Protein AF-A0A957DCJ6-F1 (afdb_monomer_lite)

pLDDT: mean 84.63, std 12.79, range [47.0, 98.0]

Sequence (95 aa):
AQALGNLGDLYAAAKDQTEAARCYSDAAALFAQDGDRDKQSQVLRALSLMRLRQGRFVQAMMHMEESLTVKPHAGFFGGIFRGMLRFVLKLMGAK

Radius of gyration: 13.6 Å; chains: 1; bounding box: 38×24×30 Å

Secondary structure (DSSP, 8-state):
-HHHHHHHHHHHHTT-HHHHHHHHHHHHHHHHHTT-HHHHHHHHHHHHHHHHHTT-HHHHHHHHHHHHHHS----HHHHHHHHHHHHHHHHTT--

Foldseek 3Di:
DVVLLVVLVVCVVVVVLVSSLVSLVVQLVVCVVVVVLVSNLVSLQVNLVSCVVVVVNVSSLVSNVVSCVSPNDPDPCVVVSVVVVVVVCVVVVPD

Structure (mmCIF, N/CA/C/O backbone):
data_AF-A0A957DCJ6-F1
#
_entry.id   AF-A0A957DCJ6-F1
#
loop_
_atom_site.group_PDB
_atom_site.id
_atom_site.type_symbol
_atom_site.label_atom_id
_atom_site.label_alt_id
_atom_site.label_comp_id
_atom_site.label_asym_id
_atom_site.label_entity_id
_atom_site.label_seq_id
_atom_site.pdbx_PDB_ins_code
_atom_site.Cartn_x
_atom_site.Cartn_y
_atom_site.Cartn_z
_atom_site.occupancy
_atom_site.B_iso_or_equiv
_atom_site.auth_seq_id
_atom_site.auth_comp_id
_atom_site.auth_asym_id
_atom_site.auth_atom_id
_atom_site.pdbx_PDB_model_num
ATOM 1 N N . ALA A 1 1 ? -16.973 -2.317 -1.068 1.00 92.00 1 ALA A N 1
ATOM 2 C CA . ALA A 1 1 ? -15.532 -2.437 -0.754 1.00 92.00 1 ALA A CA 1
ATOM 3 C C . ALA A 1 1 ? -14.875 -3.697 -1.345 1.00 92.00 1 ALA A C 1
ATOM 5 O O . ALA A 1 1 ? -13.986 -3.571 -2.175 1.00 92.00 1 ALA A O 1
ATOM 6 N N . GLN A 1 2 ? -15.321 -4.913 -0.993 1.00 94.88 2 GLN A N 1
ATOM 7 C CA . GLN A 1 2 ? -14.680 -6.177 -1.421 1.00 94.88 2 GLN A CA 1
ATOM 8 C C . GLN A 1 2 ? -14.569 -6.364 -2.943 1.00 94.88 2 GLN A C 1
ATOM 10 O O . GLN A 1 2 ? -13.506 -6.724 -3.436 1.00 94.88 2 GLN A O 1
ATOM 15 N N . ALA A 1 3 ? -15.632 -6.058 -3.691 1.00 97.44 3 ALA A N 1
ATOM 16 C CA . ALA A 1 3 ? -15.617 -6.158 -5.151 1.00 97.44 3 ALA A CA 1
ATOM 17 C C . ALA A 1 3 ? -14.546 -5.261 -5.801 1.00 97.44 3 ALA A C 1
ATOM 19 O O . ALA A 1 3 ? -13.903 -5.681 -6.755 1.00 97.44 3 ALA A O 1
ATOM 20 N N . LEU A 1 4 ? -14.309 -4.065 -5.250 1.00 96.75 4 LEU A N 1
ATOM 21 C CA . LEU A 1 4 ? -13.253 -3.163 -5.718 1.00 96.75 4 LEU A CA 1
ATOM 22 C C . LEU A 1 4 ? -11.860 -3.712 -5.402 1.00 96.75 4 LEU A C 1
ATOM 24 O O . LEU A 1 4 ? -10.979 -3.628 -6.246 1.00 96.75 4 LEU A O 1
ATOM 28 N N . GLY A 1 5 ? -11.667 -4.338 -4.236 1.00 94.44 5 GLY A N 1
ATOM 29 C CA . GLY A 1 5 ? -10.412 -5.031 -3.922 1.00 94.44 5 GLY A CA 1
ATOM 30 C C . GLY A 1 5 ? -10.094 -6.124 -4.947 1.00 94.44 5 GLY A C 1
ATOM 31 O O . GLY A 1 5 ? -9.013 -6.128 -5.529 1.00 94.44 5 GLY A O 1
ATOM 32 N N . ASN A 1 6 ? -11.080 -6.972 -5.251 1.00 96.56 6 ASN A N 1
ATOM 33 C CA . ASN A 1 6 ? -10.934 -8.037 -6.247 1.00 96.56 6 ASN A CA 1
ATOM 34 C C . ASN A 1 6 ? -10.701 -7.480 -7.661 1.00 96.56 6 ASN A C 1
ATOM 36 O O . ASN A 1 6 ? -9.901 -8.018 -8.420 1.00 96.56 6 ASN A O 1
ATOM 40 N N . LEU A 1 7 ? -11.386 -6.393 -8.026 1.00 97.00 7 LEU A N 1
ATOM 41 C CA . LEU A 1 7 ? -11.171 -5.720 -9.306 1.00 97.00 7 LEU A CA 1
ATOM 42 C C . LEU A 1 7 ? -9.754 -5.130 -9.395 1.00 97.00 7 LEU A C 1
ATOM 44 O O . LEU A 1 7 ? -9.112 -5.228 -10.438 1.00 97.00 7 LEU A O 1
ATOM 48 N N . GLY A 1 8 ? -9.236 -4.601 -8.284 1.00 95.31 8 GLY A N 1
ATOM 49 C CA . GLY A 1 8 ? -7.846 -4.173 -8.164 1.00 95.31 8 GLY A CA 1
ATOM 50 C C . GLY A 1 8 ? -6.858 -5.309 -8.429 1.00 95.31 8 GLY A C 1
ATOM 51 O O . GLY A 1 8 ? -5.910 -5.115 -9.189 1.00 95.31 8 GLY A O 1
ATOM 52 N N . ASP A 1 9 ? -7.115 -6.507 -7.894 1.00 94.62 9 ASP A N 1
ATOM 53 C CA . ASP A 1 9 ? -6.295 -7.698 -8.161 1.00 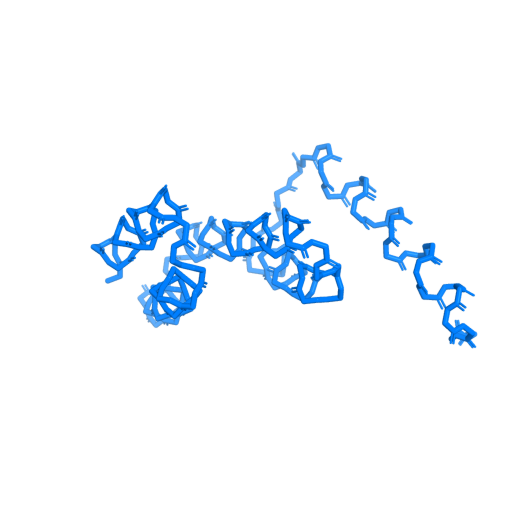94.62 9 ASP A CA 1
ATOM 54 C C . ASP A 1 9 ? -6.312 -8.090 -9.646 1.00 94.62 9 ASP A C 1
ATOM 56 O O . ASP A 1 9 ? -5.266 -8.418 -10.215 1.00 94.62 9 ASP A O 1
ATOM 60 N N . LEU A 1 10 ? -7.477 -8.010 -10.296 1.00 96.94 10 LEU A N 1
ATOM 61 C CA . LEU A 1 10 ? -7.613 -8.287 -11.728 1.00 96.94 10 LEU A CA 1
ATOM 62 C C . LEU A 1 10 ? -6.826 -7.283 -12.577 1.00 96.94 10 LEU A C 1
ATOM 64 O O . LEU A 1 10 ? -6.062 -7.692 -13.454 1.00 96.94 10 LEU A O 1
ATOM 68 N N . TYR A 1 11 ? -6.948 -5.984 -12.297 1.00 96.31 11 TYR A N 1
ATOM 69 C CA . TYR A 1 11 ? -6.167 -4.960 -12.994 1.00 96.31 11 TYR A CA 1
ATOM 70 C C . TYR A 1 11 ? -4.663 -5.110 -12.738 1.00 96.31 11 TYR A C 1
ATOM 72 O O . TYR A 1 11 ? -3.861 -5.005 -13.669 1.00 96.31 11 TYR A O 1
ATOM 80 N N . ALA A 1 12 ? -4.264 -5.452 -11.509 1.00 91.50 12 ALA A N 1
ATOM 81 C CA . ALA A 1 12 ? -2.868 -5.713 -11.175 1.00 91.50 12 ALA A CA 1
ATOM 82 C C . ALA A 1 12 ? -2.312 -6.909 -11.967 1.00 91.50 12 ALA A C 1
ATOM 84 O O . ALA A 1 12 ? -1.186 -6.841 -12.471 1.00 91.50 12 ALA A O 1
ATOM 85 N N . ALA A 1 13 ? -3.101 -7.976 -12.126 1.00 93.00 13 ALA A N 1
ATOM 86 C CA . ALA A 1 13 ? -2.750 -9.128 -12.955 1.00 93.00 13 ALA A CA 1
ATOM 87 C C . ALA A 1 13 ? -2.661 -8.765 -14.448 1.00 93.00 13 ALA A C 1
ATOM 89 O O . ALA A 1 13 ? -1.744 -9.218 -15.135 1.00 93.00 13 ALA A O 1
ATOM 90 N N . ALA A 1 1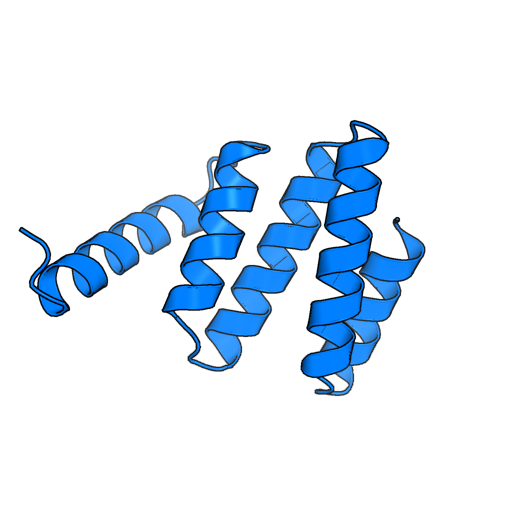4 ? -3.543 -7.882 -14.925 1.00 94.31 14 ALA A N 1
ATOM 91 C CA . ALA A 1 14 ? -3.512 -7.326 -16.279 1.00 94.31 14 ALA A CA 1
ATOM 92 C C . ALA A 1 14 ? -2.371 -6.313 -16.511 1.00 94.31 14 ALA A C 1
ATOM 94 O O . ALA A 1 14 ? -2.206 -5.816 -17.622 1.00 94.31 14 ALA A O 1
ATOM 95 N N . LYS A 1 15 ? -1.565 -6.017 -15.481 1.00 91.44 15 LYS A N 1
ATOM 96 C CA . LYS A 1 15 ? -0.532 -4.968 -15.467 1.00 91.44 15 LYS A CA 1
ATOM 97 C C . LYS A 1 15 ? -1.074 -3.549 -15.684 1.00 91.44 15 LYS A C 1
ATOM 99 O O . LYS A 1 15 ? -0.275 -2.636 -15.895 1.00 91.44 15 LYS A O 1
ATOM 104 N N . ASP A 1 16 ? -2.383 -3.341 -15.546 1.00 93.62 16 ASP A N 1
ATOM 105 C CA . ASP A 1 16 ? -2.973 -2.006 -15.481 1.00 93.62 16 ASP A CA 1
ATOM 106 C C . ASP A 1 16 ? -2.853 -1.465 -14.055 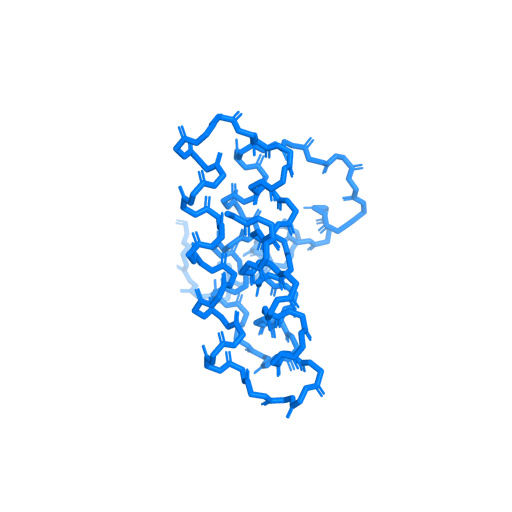1.00 93.62 16 ASP A C 1
ATOM 108 O O . ASP A 1 16 ? -3.689 -1.649 -13.172 1.00 93.62 16 ASP A O 1
ATOM 112 N N . GLN A 1 17 ? -1.721 -0.825 -13.813 1.00 88.62 17 GLN A N 1
ATOM 113 C CA . GLN A 1 17 ? -1.333 -0.368 -12.488 1.00 88.62 17 GLN A CA 1
ATOM 114 C C . GLN A 1 17 ? -2.096 0.868 -12.020 1.00 88.62 17 GLN A C 1
ATOM 116 O O . GLN A 1 17 ? -2.135 1.137 -10.816 1.00 88.62 17 GLN A O 1
ATOM 121 N N . THR A 1 18 ? -2.637 1.644 -12.955 1.00 92.75 18 THR A N 1
ATOM 122 C CA . THR A 1 18 ? -3.374 2.867 -12.642 1.00 92.75 18 THR A CA 1
ATOM 123 C C . THR A 1 18 ? -4.744 2.495 -12.109 1.00 92.75 18 THR A C 1
ATOM 125 O O . THR A 1 18 ? -5.091 2.899 -10.996 1.00 92.75 18 THR A O 1
ATOM 128 N N . GLU A 1 19 ? -5.464 1.640 -12.837 1.00 95.19 19 GLU A N 1
ATOM 129 C CA . GLU A 1 19 ? -6.785 1.185 -12.411 1.00 95.19 19 GLU A CA 1
ATOM 130 C C . GLU A 1 19 ? -6.705 0.269 -11.187 1.00 95.19 19 GLU A C 1
ATOM 132 O O . GLU A 1 19 ? -7.519 0.404 -10.272 1.00 95.19 19 GLU A O 1
ATOM 137 N N . ALA A 1 20 ? -5.665 -0.569 -11.075 1.00 94.94 20 ALA A N 1
ATOM 138 C CA . ALA A 1 20 ? -5.425 -1.348 -9.859 1.00 94.94 20 ALA A CA 1
ATOM 139 C C . ALA A 1 20 ? -5.258 -0.450 -8.625 1.00 94.94 20 ALA A C 1
ATOM 141 O O . ALA A 1 20 ? -5.904 -0.668 -7.599 1.00 94.94 20 ALA A O 1
ATOM 142 N N . ALA A 1 21 ? -4.421 0.590 -8.730 1.00 94.31 21 ALA A N 1
ATOM 143 C CA . ALA A 1 21 ? -4.193 1.518 -7.628 1.00 94.31 21 ALA A CA 1
ATOM 144 C C . ALA A 1 21 ? -5.481 2.223 -7.202 1.00 94.31 21 ALA A C 1
ATOM 146 O O . ALA A 1 21 ? -5.760 2.311 -6.009 1.00 94.31 21 ALA A O 1
ATOM 147 N N . ARG A 1 22 ? -6.267 2.686 -8.178 1.00 96.44 22 ARG A N 1
ATOM 148 C CA . ARG A 1 22 ? -7.550 3.344 -7.939 1.00 96.44 22 ARG A CA 1
ATOM 149 C C . ARG A 1 22 ? -8.528 2.413 -7.227 1.00 96.44 22 ARG A C 1
ATOM 151 O O . ARG A 1 22 ? -9.051 2.776 -6.179 1.00 96.44 22 ARG A O 1
ATOM 158 N N . CYS A 1 23 ? -8.695 1.191 -7.731 1.00 97.81 23 CYS A N 1
ATOM 159 C CA . CYS A 1 23 ? -9.588 0.197 -7.140 1.00 97.81 23 CYS A CA 1
ATOM 160 C C . CYS A 1 23 ? -9.206 -0.140 -5.692 1.00 97.81 23 CYS A C 1
ATOM 162 O O . CYS A 1 23 ? -10.075 -0.207 -4.822 1.00 97.81 23 CYS A O 1
ATOM 164 N N . TYR A 1 24 ? -7.910 -0.307 -5.408 1.00 96.94 24 TYR A N 1
ATOM 165 C CA . TYR A 1 24 ? -7.439 -0.530 -4.042 1.00 96.94 24 TYR A CA 1
ATOM 166 C C . TYR A 1 24 ? -7.650 0.693 -3.140 1.00 96.94 24 TYR A C 1
ATOM 168 O O . TYR A 1 24 ? -8.093 0.531 -2.005 1.00 96.94 24 TYR A O 1
ATOM 176 N N . SER A 1 25 ? -7.376 1.911 -3.612 1.00 96.12 25 SER A N 1
ATOM 177 C CA . SER A 1 25 ? -7.627 3.132 -2.833 1.00 96.12 25 SER A CA 1
ATOM 178 C C . SER A 1 25 ? -9.111 3.298 -2.493 1.00 96.12 25 SER A C 1
ATOM 180 O O . SER A 1 25 ? -9.446 3.529 -1.330 1.00 96.12 25 SER A O 1
ATOM 182 N N . ASP A 1 26 ? -10.000 3.089 -3.465 1.00 97.75 26 ASP A N 1
ATOM 183 C CA . ASP A 1 26 ? -11.449 3.179 -3.262 1.00 97.75 26 ASP A CA 1
ATOM 184 C C . ASP A 1 26 ? -11.944 2.081 -2.303 1.00 97.75 26 ASP A C 1
ATOM 186 O O . ASP A 1 26 ? -12.742 2.336 -1.398 1.00 97.75 26 ASP A O 1
ATOM 190 N N . ALA A 1 27 ? -11.428 0.853 -2.435 1.00 97.75 27 ALA A N 1
ATOM 191 C CA . ALA A 1 27 ? -11.736 -0.235 -1.512 1.00 97.75 27 ALA A CA 1
ATOM 192 C C . ALA A 1 27 ? -11.273 0.071 -0.078 1.00 97.75 27 ALA A C 1
ATOM 194 O O . ALA A 1 27 ? -12.038 -0.157 0.860 1.00 97.75 27 ALA A O 1
ATOM 195 N N . ALA A 1 28 ? -10.061 0.607 0.099 1.00 97.06 28 ALA A N 1
ATOM 196 C CA . ALA A 1 28 ? -9.536 0.992 1.408 1.00 97.06 28 ALA A CA 1
ATOM 197 C C . ALA A 1 28 ? -10.378 2.100 2.059 1.00 97.06 28 ALA A C 1
ATOM 199 O O . ALA A 1 28 ? -10.696 1.998 3.244 1.00 97.06 28 ALA A O 1
ATOM 200 N N . ALA A 1 29 ? -10.793 3.111 1.288 1.00 97.12 29 ALA A N 1
ATOM 201 C CA . ALA A 1 29 ? -11.658 4.185 1.773 1.00 97.12 29 ALA A CA 1
ATOM 202 C C . ALA A 1 29 ? -13.030 3.664 2.229 1.00 97.12 29 ALA A C 1
ATOM 204 O O . ALA A 1 29 ? -13.526 4.082 3.274 1.00 97.12 29 ALA A O 1
ATOM 205 N N . LEU A 1 30 ? -13.625 2.721 1.492 1.00 98.00 30 LEU A N 1
ATOM 206 C CA . LEU A 1 30 ? -14.894 2.106 1.888 1.00 98.00 30 LEU A CA 1
ATOM 207 C C . LEU A 1 30 ? -14.742 1.226 3.132 1.00 98.00 30 LEU A C 1
ATOM 209 O O . LEU A 1 30 ? -15.543 1.341 4.047 1.00 98.00 30 LEU A O 1
ATOM 213 N N . PHE A 1 31 ? -13.690 0.406 3.226 1.00 97.25 31 PHE A N 1
ATOM 214 C CA . PHE A 1 31 ? -13.447 -0.375 4.446 1.00 97.25 31 PHE A CA 1
ATOM 215 C C . PHE A 1 31 ? -13.188 0.509 5.671 1.00 97.25 31 PHE A C 1
ATOM 217 O O . PHE A 1 31 ? -13.572 0.140 6.778 1.00 97.25 31 PHE A O 1
ATOM 224 N N . ALA A 1 32 ? -12.583 1.686 5.484 1.00 95.25 32 ALA A N 1
ATOM 225 C CA . ALA A 1 32 ? -12.442 2.674 6.548 1.00 95.25 32 ALA A CA 1
ATOM 226 C C . ALA A 1 32 ? -13.805 3.210 7.019 1.00 95.25 32 ALA A C 1
ATOM 228 O O . ALA A 1 32 ? -14.018 3.329 8.225 1.00 95.25 32 ALA A O 1
ATOM 229 N N . GLN A 1 33 ? -14.713 3.507 6.082 1.00 96.88 33 GLN A N 1
ATOM 230 C CA . GLN A 1 33 ? -16.081 3.961 6.373 1.00 96.88 33 GLN A CA 1
ATOM 231 C C . GLN A 1 33 ? -16.911 2.869 7.060 1.00 96.88 33 GLN A C 1
ATOM 233 O O . GLN A 1 33 ? -17.618 3.156 8.022 1.00 96.88 33 GLN A O 1
ATOM 238 N N . ASP A 1 34 ? -16.761 1.619 6.619 1.00 95.75 34 ASP A N 1
ATOM 239 C CA . ASP A 1 34 ? -17.456 0.452 7.174 1.00 95.75 34 ASP A CA 1
ATOM 240 C C . ASP A 1 34 ? -16.872 -0.001 8.531 1.00 95.75 34 ASP A C 1
ATOM 242 O O . ASP A 1 34 ? -17.428 -0.876 9.193 1.00 95.75 34 ASP A O 1
ATOM 246 N N . GLY A 1 35 ? -15.729 0.556 8.953 1.00 93.94 35 GLY A N 1
ATOM 247 C CA . GLY A 1 35 ? -15.024 0.170 10.180 1.00 93.94 35 GLY A CA 1
ATOM 248 C C . GLY A 1 35 ? -14.271 -1.167 10.099 1.00 93.94 35 GLY A C 1
ATOM 249 O O . GLY A 1 35 ? -13.710 -1.613 11.101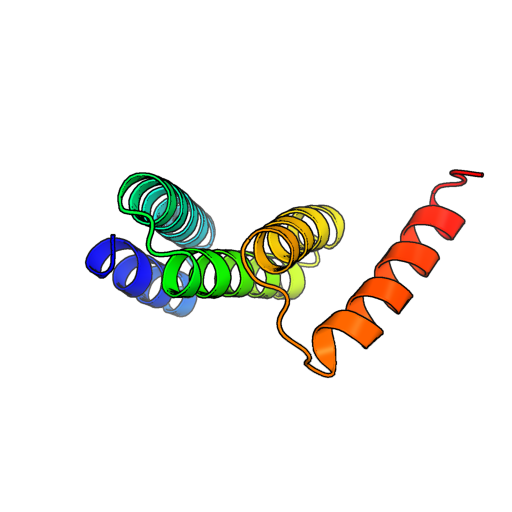 1.00 93.94 35 GLY A O 1
ATOM 250 N N . ASP A 1 36 ? -14.199 -1.797 8.923 1.00 95.38 36 ASP A N 1
ATOM 251 C CA . ASP A 1 36 ? -13.493 -3.062 8.686 1.00 95.38 36 ASP A CA 1
ATOM 252 C C . ASP A 1 36 ? -11.980 -2.823 8.521 1.00 95.38 36 ASP A C 1
ATOM 254 O O . ASP A 1 36 ? -11.410 -2.810 7.424 1.00 95.38 36 ASP A O 1
ATOM 258 N N . ARG A 1 37 ? -11.311 -2.608 9.658 1.00 92.19 37 ARG A N 1
ATOM 259 C CA . ARG A 1 37 ? -9.867 -2.320 9.729 1.00 92.19 37 ARG A CA 1
ATOM 260 C C . ARG A 1 37 ? -9.001 -3.448 9.168 1.00 92.19 37 ARG A C 1
ATOM 262 O O . ARG A 1 37 ? -7.914 -3.191 8.649 1.00 92.19 37 ARG A O 1
ATOM 269 N N . ASP A 1 38 ? -9.480 -4.685 9.229 1.00 92.00 38 ASP A N 1
ATOM 270 C CA . ASP A 1 38 ? -8.753 -5.856 8.745 1.00 92.00 38 ASP A CA 1
ATOM 271 C C . ASP A 1 38 ? -8.629 -5.825 7.228 1.00 92.00 38 ASP A C 1
ATOM 273 O O . ASP A 1 38 ? -7.519 -5.893 6.687 1.00 92.00 38 ASP A O 1
ATOM 277 N N . LYS A 1 39 ? -9.759 -5.657 6.538 1.00 93.69 39 LYS A N 1
ATOM 278 C CA . LYS A 1 39 ? -9.767 -5.567 5.078 1.00 93.69 39 LYS A CA 1
ATOM 279 C C . LYS A 1 39 ? -9.141 -4.264 4.590 1.00 93.69 39 LYS A C 1
ATOM 281 O O . LYS A 1 39 ? -8.412 -4.292 3.598 1.00 93.69 39 LYS A O 1
ATOM 286 N N . GLN A 1 40 ? -9.322 -3.156 5.316 1.00 95.56 40 GLN A N 1
ATOM 287 C CA . GLN A 1 40 ? -8.621 -1.899 5.033 1.00 95.56 40 GLN A CA 1
ATOM 288 C C . GLN A 1 40 ? -7.095 -2.108 5.023 1.00 95.56 40 GLN A C 1
ATOM 290 O O . GLN A 1 40 ? -6.426 -1.784 4.039 1.00 95.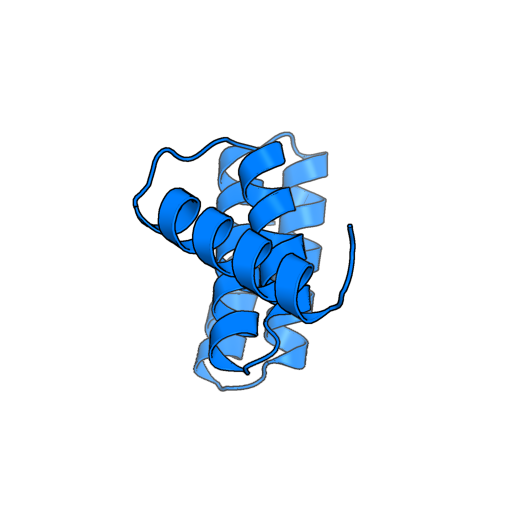56 40 GLN A O 1
ATOM 295 N N . SER A 1 41 ? -6.540 -2.701 6.086 1.00 92.12 41 SER A N 1
ATOM 296 C CA . SER A 1 41 ? -5.099 -2.961 6.210 1.00 92.12 41 SER A CA 1
ATOM 297 C C . SER A 1 41 ? -4.581 -3.887 5.103 1.00 92.12 41 SER A C 1
ATOM 299 O O . SER A 1 41 ? -3.513 -3.630 4.536 1.00 92.12 41 SER A O 1
ATOM 301 N N . GLN A 1 42 ? -5.342 -4.926 4.741 1.00 92.12 42 GLN A N 1
ATOM 302 C CA . GLN A 1 42 ? -4.967 -5.859 3.674 1.00 92.12 42 GLN A CA 1
ATOM 303 C C . GLN A 1 42 ? -4.867 -5.178 2.305 1.00 92.12 42 GLN A C 1
ATOM 305 O O . GLN A 1 42 ? -3.878 -5.383 1.597 1.00 92.12 42 GLN A O 1
ATOM 310 N N . VAL A 1 43 ? -5.847 -4.345 1.952 1.00 94.69 43 VAL A N 1
ATOM 311 C CA . VAL A 1 43 ? -5.866 -3.638 0.664 1.00 94.69 43 VAL A CA 1
ATOM 312 C C . VAL A 1 43 ? -4.746 -2.599 0.576 1.00 94.69 43 VAL A C 1
ATOM 314 O O . VAL A 1 43 ? -4.040 -2.537 -0.430 1.00 94.69 43 VAL A O 1
ATOM 317 N N . LEU A 1 44 ? -4.502 -1.843 1.650 1.00 94.50 44 LEU A N 1
ATOM 318 C CA . LEU A 1 44 ? -3.379 -0.900 1.717 1.00 94.50 44 LEU A CA 1
ATOM 319 C C . LEU A 1 44 ? -2.021 -1.604 1.552 1.00 94.50 44 LEU A C 1
ATOM 321 O O . LEU A 1 44 ? -1.119 -1.101 0.875 1.00 94.50 44 LEU A O 1
ATOM 325 N N . ARG A 1 45 ? -1.885 -2.820 2.096 1.00 90.44 45 ARG A N 1
ATOM 326 C CA . ARG A 1 45 ? -0.689 -3.648 1.895 1.00 90.44 45 ARG A CA 1
ATOM 327 C C . ARG A 1 45 ? -0.544 -4.110 0.443 1.00 90.44 45 ARG A C 1
ATOM 329 O O . ARG A 1 45 ? 0.569 -4.092 -0.082 1.00 90.44 45 ARG A O 1
ATOM 336 N N . ALA A 1 46 ? -1.636 -4.512 -0.208 1.00 90.94 46 ALA A N 1
ATOM 337 C CA . ALA A 1 46 ? -1.623 -4.880 -1.626 1.00 90.94 46 ALA A CA 1
ATOM 338 C C . ALA A 1 46 ? -1.174 -3.697 -2.502 1.00 90.94 46 ALA A C 1
ATOM 340 O O . ALA A 1 46 ? -0.285 -3.849 -3.345 1.00 90.94 46 ALA A O 1
ATOM 341 N N . LEU A 1 47 ? -1.686 -2.496 -2.213 1.00 92.50 47 LEU A N 1
ATOM 342 C CA . LEU A 1 47 ? -1.288 -1.257 -2.879 1.00 92.50 47 LEU A CA 1
ATOM 343 C C . LEU A 1 47 ? 0.204 -0.943 -2.677 1.00 92.50 47 LEU A C 1
ATOM 345 O O . LEU A 1 47 ? 0.907 -0.614 -3.636 1.00 92.50 47 LEU A O 1
ATOM 349 N N . SER A 1 48 ? 0.717 -1.102 -1.453 1.00 89.75 48 SER A N 1
ATOM 350 C CA . SER A 1 48 ? 2.148 -0.948 -1.166 1.00 89.75 48 SER A CA 1
ATOM 351 C C . SER A 1 48 ? 3.012 -1.923 -1.973 1.00 89.75 48 SER A C 1
ATOM 353 O O . SER A 1 48 ? 3.954 -1.506 -2.653 1.00 89.75 48 SER A O 1
ATOM 355 N N . LEU A 1 49 ? 2.668 -3.215 -1.967 1.00 86.44 49 LEU A N 1
ATOM 356 C CA . LEU A 1 49 ? 3.410 -4.237 -2.704 1.00 86.44 49 LEU A CA 1
ATOM 357 C C . LEU A 1 49 ? 3.407 -3.960 -4.212 1.00 86.44 49 LEU A C 1
ATOM 359 O O . LEU A 1 49 ? 4.432 -4.119 -4.878 1.00 86.44 49 LEU A O 1
ATOM 363 N N . MET A 1 50 ? 2.279 -3.496 -4.749 1.00 87.12 50 MET A N 1
ATOM 364 C CA . MET A 1 50 ? 2.172 -3.081 -6.145 1.00 87.12 50 MET A CA 1
ATOM 365 C C . MET A 1 50 ? 3.152 -1.941 -6.464 1.00 87.12 50 MET A C 1
ATOM 367 O O . MET A 1 50 ? 3.876 -2.012 -7.459 1.00 87.12 50 MET A O 1
ATOM 371 N N . ARG A 1 51 ? 3.237 -0.919 -5.601 1.00 85.38 51 ARG A N 1
ATOM 372 C CA . ARG A 1 51 ? 4.183 0.201 -5.753 1.00 85.38 51 ARG A CA 1
ATOM 373 C C . ARG A 1 51 ? 5.646 -0.234 -5.608 1.00 85.38 51 ARG A C 1
ATOM 375 O O . ARG A 1 51 ? 6.487 0.274 -6.349 1.00 85.38 51 ARG A O 1
ATOM 382 N N . LEU A 1 52 ? 5.955 -1.209 -4.746 1.00 82.12 52 LEU A N 1
ATOM 383 C CA . LEU A 1 52 ? 7.306 -1.788 -4.654 1.00 82.12 52 LEU A CA 1
ATOM 384 C C . LEU A 1 52 ? 7.720 -2.463 -5.960 1.00 82.12 52 LEU A C 1
ATOM 386 O O . LEU A 1 52 ? 8.824 -2.227 -6.444 1.00 82.12 52 LEU A O 1
ATOM 390 N N . ARG A 1 53 ? 6.827 -3.253 -6.568 1.00 80.56 53 ARG A N 1
ATOM 391 C CA . ARG A 1 53 ? 7.096 -3.919 -7.856 1.00 80.56 53 ARG A CA 1
ATOM 392 C C . ARG A 1 53 ? 7.319 -2.925 -9.003 1.00 80.56 53 ARG A C 1
ATOM 394 O O . ARG A 1 53 ? 7.909 -3.297 -10.008 1.00 80.56 53 ARG A O 1
ATOM 401 N N . GLN A 1 54 ? 6.885 -1.675 -8.839 1.00 80.06 54 GLN A N 1
ATOM 402 C CA . GLN A 1 54 ? 7.109 -0.567 -9.777 1.00 80.06 54 GLN A CA 1
ATOM 403 C C . GLN A 1 54 ? 8.397 0.222 -9.499 1.00 80.06 54 GLN A C 1
ATOM 405 O O . GLN A 1 54 ? 8.670 1.197 -10.193 1.00 80.06 54 GLN A O 1
ATOM 410 N N . GLY A 1 55 ? 9.147 -0.112 -8.444 1.00 80.06 55 GLY A N 1
ATOM 411 C CA . GLY A 1 55 ? 10.268 0.708 -7.975 1.00 80.06 55 GLY A CA 1
ATOM 412 C C . GLY A 1 55 ? 9.838 2.054 -7.372 1.00 80.06 55 GLY A C 1
ATOM 413 O O . GLY A 1 55 ? 10.677 2.913 -7.107 1.00 80.06 55 GLY A O 1
ATOM 414 N N . ARG A 1 56 ? 8.538 2.266 -7.115 1.00 84.88 56 ARG A N 1
ATOM 415 C CA . ARG A 1 56 ? 8.004 3.491 -6.494 1.00 84.88 56 ARG A CA 1
ATOM 416 C C . ARG A 1 56 ? 8.076 3.377 -4.974 1.00 84.88 56 ARG A C 1
ATOM 418 O O . ARG A 1 56 ? 7.054 3.352 -4.288 1.00 84.88 56 ARG A O 1
ATOM 425 N N . PHE A 1 57 ? 9.301 3.299 -4.458 1.00 77.75 57 PHE A N 1
ATOM 426 C CA . PHE A 1 57 ? 9.572 2.982 -3.056 1.00 77.75 57 PHE A CA 1
ATOM 427 C C . PHE A 1 57 ? 8.866 3.933 -2.089 1.00 77.75 57 PHE A C 1
ATOM 429 O O . PHE A 1 57 ? 8.147 3.456 -1.226 1.00 77.75 57 PHE A O 1
ATOM 436 N N . VAL A 1 58 ? 8.965 5.255 -2.272 1.00 82.06 58 VAL A N 1
ATOM 437 C CA . VAL A 1 58 ? 8.344 6.243 -1.362 1.00 82.06 58 VAL A CA 1
ATOM 438 C C . VAL A 1 58 ? 6.831 6.035 -1.221 1.00 82.06 58 VAL A C 1
ATOM 440 O O . VAL A 1 58 ? 6.303 6.044 -0.115 1.00 82.06 58 VAL A O 1
ATOM 443 N N . GLN A 1 59 ? 6.125 5.782 -2.323 1.00 82.75 59 GLN A N 1
ATOM 444 C CA . GLN A 1 59 ? 4.675 5.560 -2.282 1.00 82.75 59 GLN A CA 1
ATOM 445 C C . GLN A 1 59 ? 4.311 4.216 -1.673 1.00 82.75 59 GLN A C 1
ATOM 447 O O . GLN A 1 59 ? 3.345 4.122 -0.920 1.00 82.75 59 GLN A O 1
ATOM 452 N N . ALA A 1 60 ? 5.103 3.182 -1.959 1.00 84.31 60 ALA A N 1
ATOM 453 C CA . ALA A 1 60 ? 4.964 1.928 -1.246 1.00 84.31 60 ALA A CA 1
ATOM 454 C C . ALA A 1 60 ? 5.135 2.119 0.262 1.00 84.31 60 ALA A C 1
ATOM 456 O O . ALA A 1 60 ? 4.422 1.473 1.033 1.00 84.31 60 ALA A O 1
ATOM 457 N N . MET A 1 61 ? 6.043 3.016 0.669 1.00 82.19 61 MET A N 1
ATOM 458 C CA . MET A 1 61 ? 6.241 3.311 2.076 1.00 82.19 61 MET A CA 1
ATOM 459 C C . MET A 1 61 ? 4.986 3.894 2.715 1.00 82.19 61 MET A C 1
ATOM 461 O O . MET A 1 61 ? 4.476 3.336 3.682 1.00 82.19 61 MET A O 1
ATOM 465 N N . MET A 1 62 ? 4.435 4.949 2.122 1.00 85.69 62 MET A N 1
ATOM 466 C CA . MET A 1 62 ? 3.248 5.609 2.668 1.00 85.69 62 MET A CA 1
ATOM 467 C C . MET A 1 62 ? 2.080 4.631 2.867 1.00 85.69 62 MET A C 1
ATOM 469 O O . MET A 1 62 ? 1.510 4.564 3.951 1.00 85.69 62 MET A O 1
ATOM 473 N N . HIS A 1 63 ? 1.779 3.793 1.871 1.00 86.31 63 HIS A N 1
ATOM 474 C CA . HIS A 1 63 ? 0.653 2.854 1.972 1.00 86.31 63 HIS A CA 1
ATOM 475 C C . HIS A 1 63 ? 0.886 1.712 2.970 1.00 86.31 63 HIS A C 1
ATOM 477 O O . HIS A 1 63 ? -0.056 1.218 3.587 1.00 86.31 63 HIS A O 1
ATOM 483 N N . MET A 1 64 ? 2.134 1.275 3.155 1.00 83.88 64 MET A N 1
ATOM 484 C CA . MET A 1 64 ? 2.446 0.262 4.166 1.00 83.88 64 MET A CA 1
ATOM 485 C C . MET A 1 64 ? 2.388 0.844 5.579 1.00 83.88 64 MET A C 1
ATOM 487 O O . MET A 1 64 ? 1.910 0.178 6.493 1.00 83.88 64 MET A O 1
ATOM 491 N N . GLU A 1 65 ? 2.858 2.075 5.771 1.00 84.44 65 GLU A N 1
ATOM 492 C CA . GLU A 1 65 ? 2.736 2.780 7.047 1.00 84.44 65 GLU A CA 1
ATOM 493 C C . GLU A 1 65 ? 1.265 3.001 7.416 1.00 84.44 65 GLU A C 1
ATOM 495 O O . GLU A 1 65 ? 0.864 2.724 8.548 1.00 84.44 65 GLU A O 1
ATOM 500 N N . GLU A 1 66 ? 0.437 3.379 6.442 1.00 86.06 66 GLU A N 1
ATOM 501 C CA . GLU A 1 66 ? -1.013 3.480 6.608 1.00 86.06 66 GLU A CA 1
ATOM 502 C C . GLU A 1 66 ? -1.625 2.124 7.004 1.00 86.06 66 GLU A C 1
ATOM 504 O O . GLU A 1 66 ? -2.351 2.032 7.993 1.00 86.06 66 GLU A O 1
ATOM 509 N N . SER A 1 67 ? -1.255 1.040 6.311 1.00 87.50 67 SER A N 1
ATOM 510 C CA . SER A 1 67 ? -1.693 -0.328 6.634 1.00 87.50 67 SER A CA 1
ATOM 511 C C . SER A 1 67 ? -1.330 -0.748 8.066 1.00 87.50 67 SER A C 1
ATOM 513 O O . SER A 1 67 ? -2.161 -1.345 8.758 1.00 87.50 67 SER A O 1
ATOM 515 N N . LEU A 1 68 ? -0.115 -0.420 8.524 1.00 83.62 68 LEU A N 1
ATOM 516 C CA . LEU A 1 68 ? 0.375 -0.725 9.873 1.00 83.62 68 LEU A CA 1
ATOM 517 C C . LEU A 1 68 ? -0.272 0.149 10.953 1.00 83.62 68 LEU A C 1
ATOM 519 O O . LEU A 1 68 ? -0.474 -0.332 12.066 1.00 83.62 68 LEU A O 1
ATOM 523 N N . THR A 1 69 ? -0.606 1.397 10.624 1.00 87.62 69 THR A N 1
ATOM 524 C CA . THR A 1 69 ? -1.338 2.314 11.512 1.00 87.62 69 THR A CA 1
ATOM 525 C C . THR A 1 69 ? -2.774 1.837 11.713 1.00 87.62 69 THR A C 1
ATOM 527 O O . THR A 1 69 ? -3.286 1.859 12.828 1.00 87.62 69 THR A O 1
ATOM 530 N N . VAL A 1 70 ? -3.409 1.354 10.640 1.00 87.19 70 VAL A N 1
ATOM 531 C CA . VAL A 1 70 ? -4.759 0.775 10.668 1.00 87.19 70 VAL A CA 1
ATOM 532 C C . VAL A 1 70 ? -4.789 -0.521 11.474 1.00 87.19 70 VAL A C 1
ATOM 534 O O . VAL A 1 70 ? -5.663 -0.704 12.320 1.00 87.19 70 VAL A O 1
ATOM 537 N N . LYS A 1 71 ? -3.847 -1.433 11.209 1.00 83.44 71 LYS A N 1
ATOM 538 C CA . LYS A 1 71 ? -3.704 -2.677 11.963 1.00 83.44 71 LYS A CA 1
ATOM 539 C C . LYS A 1 71 ? -2.244 -3.128 11.972 1.00 83.44 71 LYS A C 1
ATOM 541 O O . LYS A 1 71 ? -1.746 -3.595 10.939 1.00 83.44 71 LYS A O 1
ATOM 546 N N . PRO A 1 72 ? -1.569 -3.080 13.133 1.00 76.56 72 PRO A N 1
ATOM 547 C CA . PRO A 1 72 ? -0.213 -3.583 13.259 1.00 76.56 72 PRO A CA 1
ATOM 548 C C . PRO A 1 72 ? -0.187 -5.081 12.951 1.00 76.56 72 PRO A C 1
ATOM 550 O O . PRO A 1 72 ? -0.656 -5.902 13.735 1.00 76.56 72 PRO A O 1
ATOM 553 N N . HIS A 1 73 ? 0.365 -5.458 11.802 1.00 63.91 73 HIS A N 1
ATOM 554 C CA . HIS A 1 73 ? 0.648 -6.856 11.505 1.00 63.91 73 HIS A CA 1
ATOM 555 C C . HIS A 1 73 ? 2.099 -7.149 11.883 1.00 63.91 73 HIS A C 1
ATOM 557 O O . HIS A 1 73 ? 3.039 -6.621 11.282 1.00 63.91 73 HIS A O 1
ATOM 563 N N . ALA A 1 74 ? 2.288 -8.004 12.890 1.00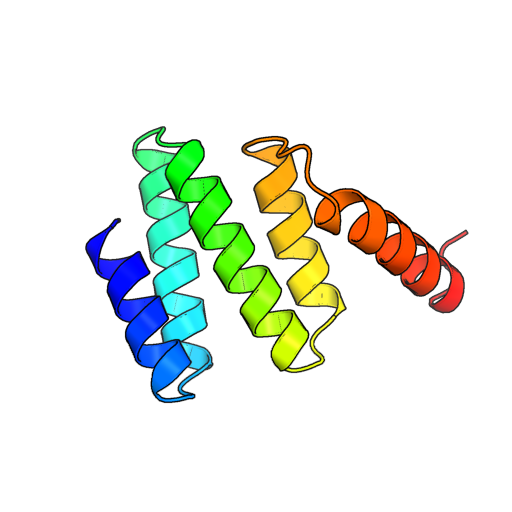 53.78 74 ALA A N 1
ATOM 564 C CA . ALA A 1 74 ? 3.590 -8.553 13.240 1.00 53.78 74 ALA A CA 1
ATOM 565 C C . ALA A 1 74 ? 4.020 -9.529 12.138 1.00 53.78 74 ALA A C 1
ATOM 567 O O . ALA A 1 74 ? 3.665 -10.702 12.136 1.00 53.78 74 ALA A O 1
ATOM 568 N N . GLY A 1 75 ? 4.745 -9.023 11.149 1.00 56.66 75 GLY A N 1
ATOM 569 C CA . GLY A 1 75 ? 5.277 -9.839 10.071 1.00 56.66 75 GLY A CA 1
ATOM 570 C C . GLY A 1 75 ? 6.635 -9.329 9.638 1.00 56.66 75 GLY A C 1
ATOM 571 O O . GLY A 1 75 ? 6.861 -8.123 9.585 1.00 56.66 75 GLY A O 1
ATOM 572 N N . PHE A 1 76 ? 7.514 -10.269 9.299 1.00 56.34 76 PHE A N 1
ATOM 573 C CA . PHE A 1 76 ? 8.851 -10.113 8.715 1.00 56.34 76 PHE A CA 1
ATOM 574 C C . PHE A 1 76 ? 9.012 -8.889 7.786 1.00 56.34 76 PHE A C 1
ATOM 576 O O . PHE A 1 76 ? 10.000 -8.158 7.872 1.00 56.34 76 PHE A O 1
ATOM 583 N N . PHE A 1 77 ? 7.989 -8.585 6.979 1.00 56.25 77 PHE A N 1
ATOM 584 C CA . PHE A 1 77 ? 7.954 -7.409 6.109 1.00 56.25 77 PHE A CA 1
ATOM 585 C C . PHE A 1 77 ? 7.958 -6.067 6.842 1.00 56.25 77 PHE A C 1
ATOM 587 O O . PHE A 1 77 ? 8.651 -5.170 6.392 1.00 56.25 77 PHE A O 1
ATOM 594 N N . GLY A 1 78 ? 7.273 -5.907 7.977 1.00 62.28 78 GLY A N 1
ATOM 595 C CA . GLY A 1 78 ? 7.288 -4.656 8.747 1.00 62.28 78 GLY A CA 1
ATOM 596 C C . GLY A 1 78 ? 8.672 -4.315 9.319 1.00 62.28 78 GLY A C 1
ATOM 597 O O . GLY A 1 78 ? 9.009 -3.139 9.471 1.00 62.28 78 GLY A O 1
ATOM 598 N N . GLY A 1 79 ? 9.491 -5.335 9.604 1.00 64.75 79 GLY A N 1
ATOM 599 C CA . GLY A 1 79 ? 10.881 -5.175 10.042 1.00 64.75 79 GLY A CA 1
ATOM 600 C C . GLY A 1 79 ? 11.811 -4.775 8.897 1.00 64.75 79 GLY A C 1
ATOM 601 O O . GLY A 1 79 ? 12.520 -3.773 9.006 1.00 64.75 79 GLY A O 1
ATOM 602 N N . ILE A 1 80 ? 11.746 -5.503 7.774 1.00 65.94 80 ILE A N 1
ATOM 603 C CA . ILE A 1 80 ? 12.494 -5.179 6.544 1.00 65.94 80 ILE A CA 1
ATOM 604 C C . ILE A 1 80 ? 12.142 -3.772 6.066 1.00 65.94 80 ILE A C 1
ATOM 606 O O . ILE A 1 80 ? 13.018 -2.967 5.765 1.00 65.94 80 ILE A O 1
ATOM 610 N N . PHE A 1 81 ? 10.854 -3.454 6.082 1.00 64.06 81 PHE A N 1
ATOM 611 C CA . PHE A 1 81 ? 10.308 -2.170 5.690 1.00 64.06 81 PHE A CA 1
ATOM 612 C C . PHE A 1 81 ? 10.821 -1.019 6.561 1.00 64.06 81 PHE A C 1
ATOM 614 O O . PHE A 1 81 ? 11.326 -0.033 6.033 1.00 64.06 81 PHE A O 1
ATOM 621 N N . ARG A 1 82 ? 10.796 -1.154 7.895 1.00 67.19 82 ARG A N 1
ATOM 622 C CA . ARG A 1 82 ? 11.406 -0.157 8.798 1.00 67.19 82 ARG A CA 1
ATOM 623 C C . ARG A 1 82 ? 12.915 -0.019 8.593 1.00 67.19 82 ARG A C 1
ATOM 625 O O . ARG A 1 82 ? 13.469 1.057 8.821 1.00 67.19 82 ARG A O 1
ATOM 632 N N . GLY A 1 83 ? 13.594 -1.094 8.197 1.00 72.81 83 GLY A N 1
ATOM 633 C CA . GLY A 1 83 ? 14.996 -1.050 7.779 1.00 72.81 83 GLY A CA 1
ATOM 634 C C . GLY A 1 83 ? 15.184 -0.214 6.512 1.00 72.81 83 GLY A C 1
ATOM 635 O O . GLY A 1 83 ? 16.005 0.700 6.491 1.00 72.81 83 GLY A O 1
ATOM 636 N N . MET A 1 84 ? 14.363 -0.473 5.496 1.00 71.00 84 MET A N 1
ATOM 637 C CA . MET A 1 84 ? 14.410 0.208 4.203 1.00 71.00 84 MET A CA 1
ATOM 638 C C . MET A 1 84 ? 14.015 1.691 4.310 1.00 71.00 84 MET A C 1
ATOM 640 O O . MET A 1 84 ? 14.670 2.535 3.708 1.00 71.00 84 MET A O 1
ATOM 644 N N . LEU A 1 85 ? 13.024 2.033 5.145 1.00 68.31 85 LEU A N 1
ATOM 645 C CA . LEU A 1 85 ? 12.616 3.420 5.408 1.00 68.31 85 LEU A CA 1
ATOM 646 C C . LEU A 1 85 ? 13.748 4.229 6.029 1.00 68.31 85 LEU A C 1
ATOM 648 O O . LEU A 1 85 ? 14.072 5.309 5.548 1.00 68.31 85 LEU A O 1
ATOM 652 N N . ARG A 1 86 ? 14.382 3.683 7.075 1.00 70.25 86 ARG A N 1
ATOM 653 C CA . ARG A 1 86 ? 15.531 4.323 7.726 1.00 70.25 86 ARG A CA 1
ATOM 654 C C . ARG A 1 86 ? 16.695 4.498 6.765 1.00 70.25 86 ARG A C 1
ATOM 656 O O . ARG A 1 86 ? 17.365 5.523 6.816 1.00 70.25 86 ARG A O 1
ATOM 663 N N . PHE A 1 87 ? 16.925 3.524 5.889 1.00 77.25 87 PHE A N 1
ATOM 664 C CA . PHE A 1 87 ? 17.953 3.627 4.862 1.00 77.25 87 PHE A CA 1
ATOM 665 C C . PHE A 1 87 ? 17.653 4.764 3.873 1.00 77.25 87 PHE A C 1
ATOM 667 O O . PHE A 1 87 ? 18.513 5.607 3.641 1.00 77.25 87 PHE A O 1
ATOM 674 N N . VAL A 1 88 ? 16.423 4.838 3.354 1.00 68.75 88 VAL A N 1
ATOM 675 C CA . VAL A 1 88 ? 15.996 5.873 2.397 1.00 68.75 88 VAL A CA 1
ATOM 676 C C . VAL A 1 88 ? 15.975 7.271 3.029 1.00 68.75 88 VAL A C 1
ATOM 678 O O . VAL A 1 88 ? 16.496 8.206 2.429 1.00 68.75 88 VAL A O 1
ATOM 681 N N . LEU A 1 89 ? 15.459 7.423 4.253 1.00 66.75 89 LEU A N 1
ATOM 682 C CA . LEU A 1 89 ? 15.491 8.688 5.008 1.00 66.75 89 LEU A CA 1
ATOM 683 C C . LEU A 1 89 ? 16.925 9.180 5.236 1.00 66.75 89 LEU A C 1
ATOM 685 O O . LEU A 1 89 ? 17.221 10.352 5.008 1.00 66.75 89 LEU A O 1
ATOM 689 N N . LYS A 1 90 ? 17.830 8.266 5.608 1.00 74.88 90 LYS A N 1
ATOM 690 C CA . LYS A 1 90 ? 19.254 8.569 5.789 1.00 74.88 90 LYS A CA 1
ATOM 691 C C . LYS A 1 90 ? 19.924 8.994 4.481 1.00 74.88 90 LYS A C 1
ATOM 693 O O . LYS A 1 90 ? 20.795 9.858 4.500 1.00 74.88 90 LYS A O 1
ATOM 698 N N . LEU A 1 91 ? 19.517 8.410 3.355 1.00 71.56 91 LEU A N 1
ATOM 699 C CA . LEU A 1 91 ? 20.053 8.728 2.030 1.00 71.56 91 LEU A CA 1
ATOM 700 C C . LEU A 1 91 ? 19.512 10.061 1.483 1.00 71.56 91 LEU A C 1
ATOM 702 O O . LEU A 1 91 ? 20.228 10.763 0.779 1.00 71.56 91 LEU A O 1
ATOM 706 N N . MET A 1 92 ? 18.286 10.442 1.861 1.00 68.88 92 MET A N 1
ATOM 707 C CA . MET A 1 92 ? 17.684 11.745 1.539 1.00 68.88 92 MET A CA 1
ATOM 708 C C . MET A 1 92 ? 18.133 12.886 2.468 1.00 68.88 92 MET A C 1
ATOM 710 O O . MET A 1 92 ? 17.653 14.007 2.328 1.00 68.88 92 MET A O 1
ATOM 714 N N . GLY A 1 93 ? 19.054 12.637 3.404 1.00 63.91 93 GLY A N 1
ATOM 715 C CA . GLY A 1 93 ? 19.633 13.687 4.248 1.00 63.91 93 GLY A CA 1
ATOM 716 C C . GLY A 1 93 ? 18.692 14.251 5.316 1.00 63.91 93 GLY A C 1
ATOM 717 O O . GLY A 1 93 ? 19.011 15.281 5.910 1.00 63.91 93 GLY A O 1
ATOM 718 N N . ALA A 1 94 ? 17.565 13.588 5.591 1.00 57.75 94 ALA A N 1
ATOM 719 C CA . ALA A 1 94 ? 16.717 13.925 6.728 1.00 57.75 94 ALA A CA 1
ATOM 720 C C . ALA A 1 94 ? 17.441 13.490 8.015 1.00 57.75 94 ALA A C 1
ATOM 722 O O . ALA A 1 94 ? 17.513 12.296 8.320 1.00 57.75 94 ALA A O 1
ATOM 723 N N . LYS A 1 95 ? 18.067 14.456 8.696 1.00 47.00 95 LYS A N 1
ATOM 724 C CA . LYS A 1 95 ? 18.608 14.304 10.053 1.00 47.00 95 LYS A CA 1
ATOM 725 C C . LYS A 1 95 ? 17.483 14.250 11.075 1.00 47.00 95 LYS A C 1
ATOM 727 O O . LYS A 1 95 ? 16.534 15.048 10.922 1.00 47.00 95 LYS A O 1
#